Protein AF-A0A9K3DEN0-F1 (afdb_monomer)

Structure (mmCIF, N/CA/C/O backbone):
data_AF-A0A9K3DEN0-F1
#
_entry.id   AF-A0A9K3DEN0-F1
#
loop_
_atom_site.group_PDB
_atom_site.id
_atom_site.type_symbol
_atom_site.label_atom_id
_atom_site.label_alt_id
_atom_site.label_comp_id
_atom_site.label_asym_id
_atom_site.label_entity_id
_atom_site.label_seq_id
_atom_site.pdbx_PDB_ins_code
_atom_site.Cartn_x
_atom_site.Cartn_y
_atom_site.Cartn_z
_atom_site.occupancy
_atom_site.B_iso_or_equiv
_atom_site.auth_seq_id
_atom_site.auth_comp_id
_atom_site.auth_asym_id
_atom_site.auth_atom_id
_atom_site.pdbx_PDB_model_num
ATOM 1 N N . GLY A 1 1 ? 8.761 -10.800 -9.152 1.0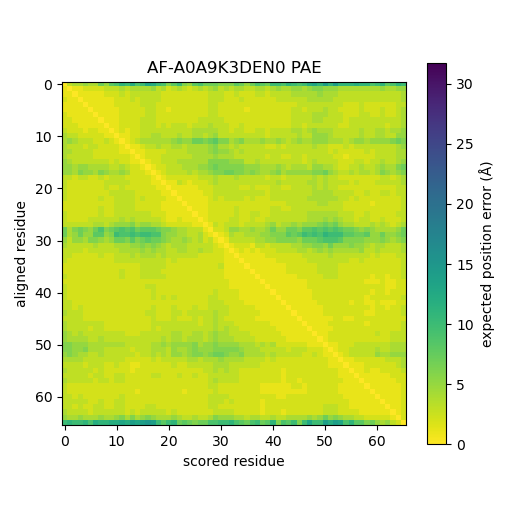0 76.69 1 GLY A N 1
ATOM 2 C CA . GLY A 1 1 ? 7.523 -10.249 -9.747 1.00 76.69 1 GLY A CA 1
ATOM 3 C C . GLY A 1 1 ? 6.876 -9.263 -8.790 1.00 76.69 1 GLY A C 1
ATOM 4 O O . GLY A 1 1 ? 6.979 -9.469 -7.588 1.00 76.69 1 GLY A O 1
ATOM 5 N N . ARG A 1 2 ? 6.252 -8.192 -9.290 1.00 86.62 2 ARG A N 1
ATOM 6 C CA . ARG A 1 2 ? 5.787 -7.015 -8.519 1.00 86.62 2 ARG A CA 1
ATOM 7 C C . ARG A 1 2 ? 4.998 -7.315 -7.236 1.00 86.62 2 ARG A C 1
ATOM 9 O O . ARG A 1 2 ? 5.206 -6.641 -6.235 1.00 86.62 2 ARG A O 1
ATOM 16 N N . ALA 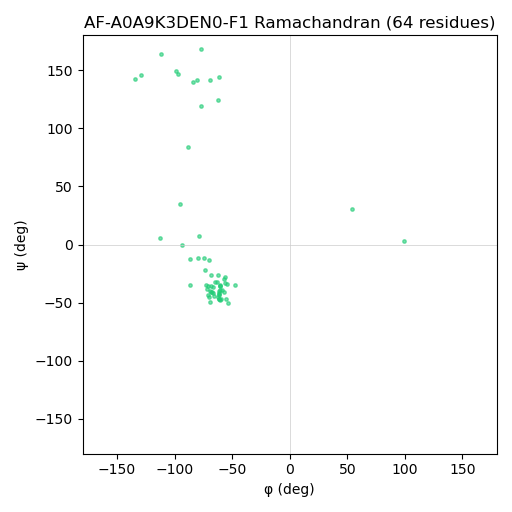A 1 3 ? 4.197 -8.382 -7.205 1.00 90.69 3 ALA A N 1
ATOM 17 C CA . ALA A 1 3 ? 3.506 -8.833 -5.988 1.00 90.69 3 ALA A CA 1
ATOM 18 C C . ALA A 1 3 ? 4.462 -9.116 -4.808 1.00 90.69 3 ALA A C 1
ATOM 20 O O . ALA A 1 3 ? 4.118 -8.879 -3.652 1.00 90.69 3 ALA A O 1
ATOM 21 N N . HIS A 1 4 ? 5.678 -9.596 -5.085 1.00 91.25 4 HIS A N 1
ATOM 22 C CA . HIS A 1 4 ? 6.717 -9.780 -4.071 1.00 91.25 4 HIS A CA 1
ATOM 23 C C . HIS A 1 4 ? 7.242 -8.437 -3.545 1.00 91.25 4 HIS A C 1
ATOM 25 O O . HIS A 1 4 ? 7.424 -8.291 -2.342 1.00 91.25 4 HIS A O 1
ATOM 31 N N . ILE A 1 5 ? 7.420 -7.443 -4.423 1.00 91.69 5 ILE A N 1
ATOM 32 C CA . ILE A 1 5 ? 7.851 -6.089 -4.039 1.00 91.69 5 ILE A CA 1
ATOM 33 C C . ILE A 1 5 ? 6.816 -5.470 -3.097 1.00 91.69 5 ILE A C 1
ATOM 35 O O . ILE A 1 5 ? 7.181 -4.993 -2.025 1.00 91.69 5 ILE A O 1
ATOM 39 N N . PHE A 1 6 ? 5.530 -5.572 -3.446 1.00 92.50 6 PHE A N 1
ATOM 40 C CA . PHE A 1 6 ? 4.436 -5.152 -2.573 1.00 92.50 6 PHE A CA 1
ATOM 41 C C . PHE A 1 6 ? 4.526 -5.803 -1.190 1.00 92.50 6 PHE A C 1
ATOM 43 O O . PHE A 1 6 ? 4.535 -5.088 -0.197 1.00 92.50 6 PHE A O 1
ATOM 50 N N . ARG A 1 7 ? 4.680 -7.133 -1.115 1.00 90.88 7 ARG A N 1
ATOM 51 C CA .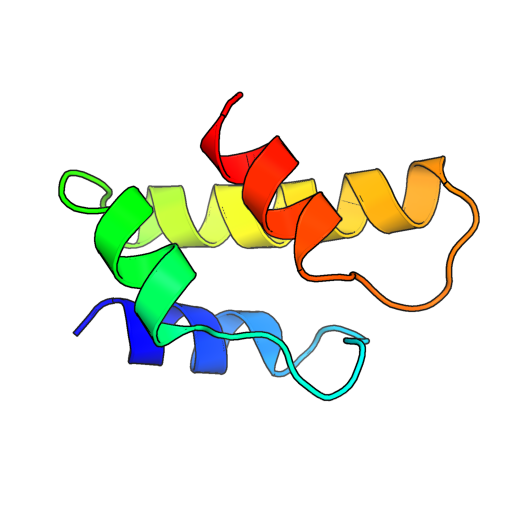 ARG A 1 7 ? 4.803 -7.859 0.164 1.00 90.88 7 ARG A CA 1
ATOM 52 C C . ARG A 1 7 ? 6.009 -7.423 0.998 1.00 90.88 7 ARG A C 1
ATOM 54 O O . ARG A 1 7 ? 5.912 -7.356 2.218 1.00 90.88 7 ARG A O 1
ATOM 61 N N . VAL A 1 8 ? 7.151 -7.155 0.365 1.00 93.06 8 VAL A N 1
ATOM 62 C CA . VAL A 1 8 ? 8.368 -6.722 1.072 1.00 93.06 8 VAL A CA 1
ATOM 63 C C . VAL A 1 8 ? 8.200 -5.310 1.627 1.00 93.06 8 VAL A C 1
ATOM 65 O O . VAL A 1 8 ? 8.531 -5.066 2.787 1.00 93.06 8 VAL A O 1
ATOM 68 N N . LEU A 1 9 ? 7.662 -4.390 0.826 1.00 90.88 9 LEU A N 1
ATOM 69 C CA . LEU A 1 9 ? 7.463 -2.996 1.226 1.00 90.88 9 LEU A CA 1
ATOM 70 C C . LEU A 1 9 ? 6.346 -2.846 2.262 1.00 90.88 9 LEU A C 1
ATOM 72 O O . LEU A 1 9 ? 6.471 -2.045 3.186 1.00 90.88 9 LEU A O 1
ATOM 76 N N . SER A 1 10 ? 5.291 -3.651 2.152 1.00 90.25 10 SER A N 1
ATOM 77 C CA . SER A 1 10 ? 4.152 -3.620 3.065 1.00 90.25 10 SER A CA 1
ATOM 78 C C . SER A 1 10 ? 4.415 -4.352 4.389 1.00 90.25 10 SER A C 1
ATOM 80 O O . SER A 1 10 ? 3.686 -4.144 5.351 1.00 90.25 10 SER A O 1
ATOM 82 N N . LYS A 1 11 ? 5.507 -5.125 4.511 1.00 89.75 11 LYS A N 1
ATOM 83 C CA . LYS A 1 11 ? 5.865 -5.885 5.729 1.00 89.75 11 LYS A CA 1
ATOM 84 C C . LYS A 1 11 ? 5.990 -5.028 6.997 1.00 89.75 11 LYS A C 1
ATOM 86 O O . LYS A 1 11 ? 5.800 -5.541 8.094 1.00 89.75 11 LYS A O 1
ATOM 91 N N . LYS A 1 12 ? 6.347 -3.746 6.863 1.00 86.81 12 LYS A N 1
ATOM 92 C CA . LYS A 1 12 ? 6.465 -2.803 7.994 1.00 86.81 12 LYS A CA 1
ATOM 93 C C . LYS A 1 12 ? 5.187 -1.992 8.247 1.00 86.81 12 LYS A C 1
ATOM 95 O O . LYS A 1 12 ? 5.178 -1.152 9.139 1.00 86.81 12 LYS A O 1
ATOM 100 N N . MET A 1 13 ? 4.139 -2.204 7.454 1.00 92.25 13 MET A N 1
ATOM 101 C CA . MET A 1 13 ? 2.871 -1.489 7.557 1.00 92.25 13 MET A CA 1
ATOM 102 C C . MET A 1 13 ? 1.842 -2.321 8.323 1.00 92.25 13 MET A C 1
ATOM 104 O O . MET A 1 13 ? 1.820 -3.546 8.234 1.00 92.25 13 MET A O 1
ATOM 108 N N . SER A 1 14 ? 0.940 -1.640 9.024 1.00 93.81 14 SER A N 1
ATOM 109 C CA . SER A 1 14 ? -0.279 -2.254 9.551 1.00 93.81 14 SER A CA 1
ATOM 110 C C . SER A 1 14 ? -1.286 -2.422 8.416 1.00 93.81 14 SER A C 1
ATOM 112 O O . SER A 1 14 ? -1.693 -1.435 7.798 1.00 93.81 14 SER A O 1
ATOM 114 N N . LEU A 1 15 ? -1.682 -3.660 8.134 1.00 94.44 15 LEU A N 1
ATOM 115 C CA . LEU A 1 15 ? -2.525 -4.023 6.995 1.00 94.44 15 LEU A CA 1
ATOM 116 C C . LEU A 1 15 ? -3.707 -4.866 7.453 1.00 94.44 15 LEU A C 1
ATOM 118 O O . LEU A 1 15 ? -3.577 -5.679 8.367 1.00 94.44 15 LEU A O 1
ATOM 122 N N . GLU A 1 16 ? -4.846 -4.692 6.795 1.00 93.25 16 GLU A N 1
ATOM 123 C CA . GLU A 1 16 ? -5.986 -5.582 6.982 1.00 93.25 16 GLU A CA 1
ATOM 124 C C . GLU A 1 16 ? -5.685 -6.974 6.384 1.00 93.25 16 GLU A C 1
ATOM 126 O O . GLU A 1 16 ? -5.040 -7.071 5.330 1.00 93.25 16 GLU A O 1
ATOM 131 N N . PRO A 1 17 ? -6.112 -8.077 7.026 1.00 88.69 17 PRO A N 1
ATOM 132 C CA . PRO A 1 17 ? -6.031 -9.397 6.414 1.00 88.69 17 PRO A CA 1
ATOM 133 C C . PRO A 1 17 ? -6.868 -9.459 5.128 1.00 88.69 17 PRO A C 1
ATOM 135 O O . PRO A 1 17 ? -7.942 -8.876 5.036 1.00 88.69 17 PRO A O 1
ATOM 138 N N . GLY A 1 18 ? -6.383 -10.198 4.127 1.00 88.19 18 GLY A N 1
ATOM 139 C CA . GLY A 1 18 ? -7.123 -10.441 2.880 1.00 88.19 18 GLY A CA 1
ATOM 140 C C . GLY A 1 18 ? -6.733 -9.569 1.683 1.00 88.19 18 GLY A C 1
ATOM 141 O O . GLY A 1 18 ? -7.310 -9.747 0.615 1.00 88.19 18 GLY A O 1
ATOM 142 N N . ILE A 1 19 ? -5.729 -8.690 1.802 1.00 92.12 19 ILE A N 1
ATOM 143 C CA . ILE A 1 19 ? -5.257 -7.880 0.664 1.00 92.12 19 ILE A CA 1
ATOM 144 C C . ILE A 1 19 ? -4.704 -8.767 -0.459 1.00 92.12 19 ILE A C 1
ATOM 146 O O . ILE A 1 19 ? -3.747 -9.534 -0.281 1.00 92.12 19 ILE A O 1
ATOM 150 N N . ARG A 1 20 ? -5.264 -8.604 -1.661 1.00 93.38 20 ARG A N 1
ATOM 151 C CA . ARG A 1 20 ? -4.870 -9.367 -2.853 1.00 93.38 20 ARG A CA 1
ATOM 152 C C . ARG A 1 20 ? -3.722 -8.701 -3.611 1.00 93.38 20 ARG A C 1
ATOM 154 O O . ARG A 1 20 ? -3.910 -8.044 -4.632 1.00 93.38 20 ARG A O 1
ATOM 161 N N . TRP A 1 21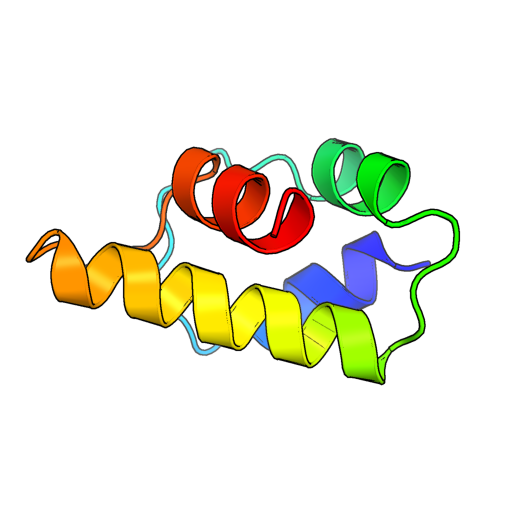 ? -2.490 -8.954 -3.169 1.00 91.75 21 TRP A N 1
ATOM 162 C CA . TRP A 1 21 ? -1.266 -8.437 -3.813 1.00 91.75 21 TRP A CA 1
ATOM 163 C C . TRP A 1 21 ? -1.112 -8.815 -5.290 1.00 91.75 21 TRP A C 1
ATOM 165 O O . TRP A 1 21 ? -0.485 -8.085 -6.050 1.00 91.75 21 TRP A O 1
ATOM 175 N N . THR A 1 22 ? -1.654 -9.961 -5.702 1.00 91.69 22 THR A N 1
ATOM 176 C CA . THR A 1 22 ? -1.640 -10.406 -7.102 1.00 91.69 22 THR A CA 1
ATOM 177 C C . THR A 1 22 ? -2.523 -9.536 -7.990 1.00 91.69 22 THR A C 1
ATOM 179 O O . THR A 1 22 ? -2.147 -9.278 -9.128 1.00 91.69 22 THR A O 1
ATOM 182 N N . LEU A 1 23 ? -3.657 -9.056 -7.470 1.00 91.50 23 LEU A N 1
ATOM 183 C CA . LEU A 1 23 ? -4.544 -8.131 -8.171 1.00 91.50 23 LEU A CA 1
ATOM 184 C C . LEU A 1 23 ? -3.877 -6.759 -8.304 1.00 91.50 23 LEU A C 1
ATOM 186 O O . LEU A 1 23 ? -3.757 -6.250 -9.412 1.00 91.50 23 LEU A O 1
ATOM 190 N N . LEU A 1 24 ? -3.349 -6.219 -7.201 1.00 91.94 24 LEU A N 1
ATOM 191 C CA . LEU A 1 24 ? -2.638 -4.932 -7.203 1.00 91.94 24 LEU A CA 1
ATOM 192 C C . LEU A 1 24 ? -1.425 -4.948 -8.145 1.00 91.94 24 LEU A C 1
ATOM 194 O O . LEU A 1 24 ? -1.188 -4.000 -8.883 1.00 91.94 24 LEU A O 1
ATOM 198 N N . ALA A 1 25 ? -0.686 -6.058 -8.185 1.00 91.69 25 ALA A N 1
ATOM 199 C CA . ALA A 1 25 ? 0.458 -6.201 -9.077 1.00 91.69 25 ALA A CA 1
ATOM 200 C C . ALA A 1 25 ? 0.089 -6.178 -10.570 1.00 91.69 25 ALA A C 1
ATOM 202 O O . ALA A 1 25 ? 0.909 -5.705 -11.351 1.00 91.69 25 ALA A O 1
ATOM 203 N N . ARG A 1 26 ? -1.101 -6.672 -10.948 1.00 91.44 26 ARG A N 1
ATOM 204 C CA . ARG A 1 26 ? -1.619 -6.606 -12.329 1.00 91.44 26 ARG A CA 1
ATOM 205 C C . ARG A 1 26 ? -2.049 -5.191 -12.709 1.00 91.44 26 ARG A C 1
ATOM 207 O O . ARG A 1 26 ? -1.865 -4.778 -13.843 1.00 9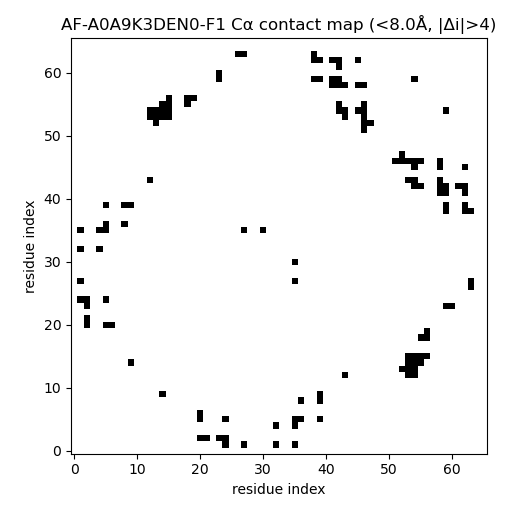1.44 26 ARG A O 1
ATOM 214 N N . LEU A 1 27 ? -2.589 -4.432 -11.756 1.00 90.62 27 LEU A N 1
ATOM 215 C CA . LEU A 1 27 ? -2.939 -3.027 -11.983 1.00 90.62 27 LEU A CA 1
ATOM 216 C C . LEU A 1 27 ? -1.690 -2.146 -12.173 1.00 90.62 27 LEU A C 1
ATOM 218 O O . LEU A 1 27 ? -1.740 -1.149 -12.881 1.00 90.62 27 LEU A O 1
ATOM 222 N N . CYS A 1 28 ? -0.550 -2.549 -11.607 1.00 88.25 28 CYS A N 1
ATOM 223 C CA . CYS A 1 28 ? 0.736 -1.856 -11.725 1.00 88.25 28 CYS A CA 1
ATOM 224 C C . CYS A 1 28 ? 1.640 -2.415 -12.847 1.00 88.25 28 CYS A C 1
ATOM 226 O O . CYS A 1 28 ? 2.865 -2.478 -12.684 1.00 88.25 28 CYS A O 1
ATOM 228 N N . ASP A 1 29 ? 1.075 -2.864 -13.975 1.00 80.94 29 ASP A N 1
ATOM 229 C CA . ASP A 1 29 ? 1.830 -3.635 -14.975 1.00 80.94 29 ASP A CA 1
ATOM 230 C C . ASP A 1 29 ? 2.895 -2.850 -15.771 1.00 80.94 29 ASP A C 1
ATOM 232 O O . ASP A 1 29 ? 3.813 -3.451 -16.336 1.00 80.94 29 ASP A O 1
ATOM 236 N N . ASN A 1 30 ? 2.886 -1.520 -15.703 1.00 83.25 30 ASN A N 1
ATOM 237 C CA . ASN A 1 30 ? 3.946 -0.663 -16.256 1.00 83.25 30 ASN A CA 1
ATOM 238 C C . ASN A 1 30 ? 4.747 0.081 -15.175 1.00 83.25 30 ASN A C 1
ATOM 240 O O . ASN A 1 30 ? 5.606 0.897 -15.490 1.00 83.25 30 ASN A O 1
ATOM 244 N N . SER A 1 31 ? 4.493 -0.213 -13.899 1.00 87.06 31 SER A N 1
ATOM 245 C CA . SER A 1 31 ? 5.110 0.488 -12.774 1.00 87.06 31 SER A CA 1
ATOM 246 C C . SER A 1 31 ? 6.484 -0.087 -12.427 1.00 87.06 31 SER A C 1
ATOM 248 O O . SER A 1 31 ? 6.684 -1.310 -12.394 1.00 87.06 31 SER A O 1
ATOM 250 N N . THR A 1 32 ? 7.418 0.805 -12.110 1.00 91.12 32 THR A N 1
ATOM 251 C CA . THR A 1 32 ? 8.748 0.486 -11.588 1.00 91.12 32 THR A CA 1
ATOM 252 C C . THR A 1 32 ? 8.689 0.109 -10.102 1.00 91.12 32 THR A C 1
ATOM 254 O O . THR A 1 32 ? 7.691 0.309 -9.407 1.00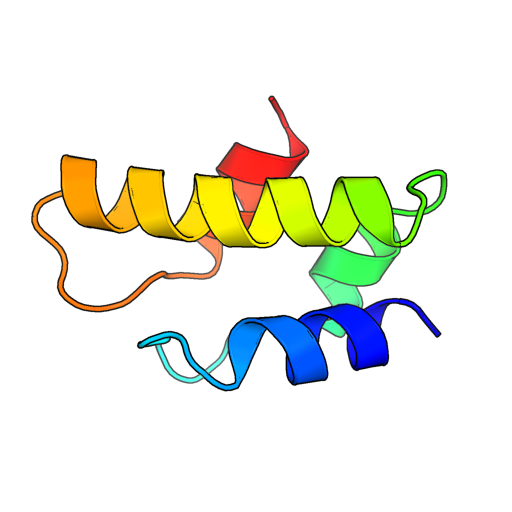 91.12 32 THR A O 1
ATOM 257 N N . GLY A 1 33 ? 9.787 -0.429 -9.562 1.00 88.75 33 GLY A N 1
ATOM 258 C CA . GLY A 1 33 ? 9.888 -0.699 -8.123 1.00 88.75 33 GLY A CA 1
ATOM 259 C C . GLY A 1 33 ? 9.792 0.565 -7.253 1.00 88.75 33 GLY A C 1
ATOM 260 O O . GLY A 1 33 ? 9.356 0.477 -6.104 1.00 88.75 33 GLY A O 1
ATOM 261 N N . ALA A 1 34 ? 10.168 1.728 -7.797 1.00 91.94 34 ALA A N 1
ATOM 262 C CA . ALA A 1 34 ? 10.011 3.016 -7.128 1.00 91.94 34 ALA A CA 1
ATOM 263 C C . ALA A 1 34 ? 8.534 3.425 -7.060 1.00 91.94 34 ALA A C 1
ATOM 265 O O . ALA A 1 34 ? 8.059 3.785 -5.986 1.00 91.94 34 ALA A O 1
ATOM 266 N N . ASP A 1 35 ? 7.790 3.250 -8.151 1.00 92.19 35 ASP A N 1
ATOM 267 C CA . ASP A 1 35 ? 6.356 3.555 -8.195 1.00 92.19 35 ASP A CA 1
ATOM 268 C C . ASP A 1 35 ? 5.575 2.704 -7.189 1.00 92.19 35 ASP A C 1
ATOM 270 O O . ASP A 1 35 ? 4.761 3.217 -6.428 1.00 92.19 35 ASP A O 1
ATOM 274 N N . ILE A 1 36 ? 5.897 1.410 -7.083 1.00 92.94 36 ILE A N 1
ATOM 275 C CA . ILE A 1 36 ? 5.278 0.512 -6.092 1.00 92.94 36 ILE A CA 1
ATOM 276 C C . ILE A 1 36 ? 5.551 0.992 -4.654 1.00 92.94 36 ILE A C 1
ATOM 278 O O . ILE A 1 36 ? 4.692 0.872 -3.778 1.00 92.94 36 ILE A O 1
ATOM 282 N N . ARG A 1 37 ? 6.731 1.565 -4.387 1.00 93.62 37 ARG A N 1
ATOM 283 C CA . ARG A 1 37 ? 7.041 2.169 -3.081 1.00 93.62 37 ARG A CA 1
ATOM 284 C C . ARG A 1 37 ? 6.211 3.421 -2.823 1.00 93.62 37 ARG A C 1
ATOM 286 O O . ARG A 1 37 ? 5.733 3.587 -1.696 1.00 93.62 37 ARG A O 1
ATOM 293 N N . SER A 1 38 ? 6.019 4.260 -3.834 1.00 94.25 38 SER A N 1
ATOM 294 C CA . SER A 1 38 ? 5.131 5.420 -3.744 1.00 94.25 38 SER A CA 1
ATOM 295 C C . SER A 1 38 ? 3.699 4.978 -3.440 1.00 94.25 38 SER A C 1
ATOM 297 O O . SER A 1 38 ? 3.135 5.442 -2.453 1.00 94.25 38 SER A O 1
ATOM 299 N N . VAL A 1 39 ? 3.176 3.974 -4.153 1.00 94.25 39 VAL A N 1
ATOM 300 C CA . VAL A 1 39 ? 1.843 3.393 -3.905 1.00 94.25 39 VAL A CA 1
ATOM 301 C C . VAL A 1 39 ? 1.691 2.912 -2.458 1.00 94.25 39 VAL A C 1
ATOM 303 O O . VAL A 1 39 ? 0.709 3.244 -1.797 1.00 94.25 39 VAL A O 1
ATOM 306 N N . CYS A 1 40 ? 2.663 2.170 -1.913 1.00 94.44 40 CYS A N 1
ATOM 307 C CA . CYS A 1 40 ? 2.612 1.734 -0.510 1.00 94.44 40 CYS A CA 1
ATOM 308 C C . CYS A 1 40 ? 2.589 2.918 0.472 1.00 94.44 40 CYS A C 1
ATOM 310 O O . CYS A 1 40 ? 1.862 2.891 1.464 1.00 94.44 40 CYS A O 1
ATOM 312 N N . THR A 1 41 ? 3.367 3.965 0.197 1.00 94.31 41 THR A N 1
ATOM 313 C CA . THR A 1 41 ? 3.416 5.172 1.037 1.00 94.31 41 THR A CA 1
ATOM 314 C C . THR A 1 41 ? 2.079 5.912 1.011 1.00 94.31 41 THR A C 1
ATOM 316 O O . THR A 1 41 ? 1.549 6.298 2.055 1.00 94.31 41 THR A O 1
ATOM 319 N N . GLU A 1 42 ? 1.496 6.061 -0.175 1.00 94.94 42 GLU A N 1
ATOM 320 C CA . GLU A 1 42 ? 0.214 6.729 -0.360 1.00 94.94 42 GLU A CA 1
ATOM 321 C C . GLU A 1 42 ? -0.951 5.946 0.241 1.00 94.94 42 GLU A C 1
ATOM 323 O O . GLU A 1 42 ? -1.784 6.539 0.926 1.00 94.94 42 GLU A O 1
ATOM 328 N N . ALA A 1 43 ? -0.974 4.619 0.089 1.00 95.44 43 ALA A N 1
ATOM 329 C CA . ALA A 1 43 ? -1.960 3.757 0.738 1.00 95.44 43 ALA A CA 1
ATOM 330 C C . ALA A 1 43 ? -1.937 3.928 2.269 1.00 95.44 43 ALA A C 1
ATOM 332 O O . ALA A 1 43 ? -2.984 4.036 2.912 1.00 95.44 43 ALA A O 1
ATOM 333 N N . GLY A 1 44 ? -0.740 4.035 2.857 1.00 94.31 44 GLY A N 1
ATOM 334 C CA . GLY A 1 44 ? -0.573 4.376 4.271 1.00 94.31 44 GLY A CA 1
ATOM 335 C C . GLY A 1 44 ? -1.146 5.753 4.615 1.00 94.31 44 GLY A C 1
ATOM 336 O O . GLY A 1 44 ? -1.863 5.897 5.606 1.00 94.31 44 GLY A O 1
ATOM 337 N N . MET A 1 45 ? -0.908 6.760 3.771 1.00 95.06 45 MET A N 1
ATOM 338 C CA . MET A 1 45 ? -1.466 8.098 3.978 1.00 95.06 45 MET A CA 1
ATOM 339 C C . MET A 1 45 ? -2.987 8.153 3.848 1.00 95.06 45 MET A C 1
ATOM 341 O O . MET A 1 45 ? -3.627 8.866 4.623 1.00 95.06 45 MET A O 1
ATOM 345 N N . TYR A 1 46 ? -3.594 7.392 2.937 1.00 95.12 46 TYR A N 1
ATOM 346 C CA . TYR A 1 46 ? -5.051 7.272 2.863 1.00 95.12 46 TYR A CA 1
ATOM 347 C C . TYR A 1 46 ? -5.633 6.669 4.143 1.00 95.12 46 TYR A C 1
ATOM 349 O O . TYR A 1 46 ? -6.624 7.188 4.664 1.00 95.12 46 TYR A O 1
ATOM 357 N N . ALA A 1 47 ? -4.985 5.643 4.700 1.00 95.12 47 ALA A N 1
ATOM 358 C CA . ALA A 1 47 ? -5.393 5.058 5.972 1.00 95.12 47 ALA A CA 1
ATOM 359 C C . ALA A 1 47 ? -5.298 6.070 7.130 1.00 95.12 47 ALA A C 1
ATOM 361 O O . ALA A 1 47 ? -6.259 6.220 7.889 1.00 95.12 47 ALA A O 1
ATOM 362 N N . ILE A 1 48 ? -4.196 6.828 7.216 1.00 94.31 48 ILE A N 1
ATOM 363 C CA . ILE A 1 48 ? -3.998 7.877 8.233 1.00 94.31 48 ILE A CA 1
ATOM 364 C C . ILE A 1 48 ? -5.061 8.976 8.103 1.00 94.31 48 ILE A C 1
ATOM 366 O O . ILE A 1 48 ? -5.690 9.347 9.095 1.00 94.31 48 ILE A O 1
ATOM 370 N N . ARG A 1 49 ? -5.320 9.465 6.882 1.00 94.12 49 ARG A N 1
ATOM 371 C CA . ARG A 1 49 ? -6.357 10.481 6.614 1.00 94.12 49 ARG A CA 1
ATOM 372 C C . ARG A 1 49 ? -7.752 9.993 6.995 1.00 94.12 49 ARG A C 1
ATOM 374 O O . ARG A 1 49 ? -8.550 10.767 7.513 1.00 94.12 49 ARG A O 1
ATOM 381 N N . ALA A 1 50 ? -8.028 8.707 6.794 1.00 94.12 50 ALA A N 1
ATOM 382 C CA . ALA A 1 50 ? -9.273 8.068 7.203 1.00 94.12 50 ALA A CA 1
ATOM 383 C C . ALA A 1 50 ? -9.328 7.718 8.706 1.00 94.12 50 ALA A C 1
ATOM 385 O O . ALA A 1 50 ? -10.262 7.038 9.126 1.00 94.12 50 ALA A O 1
ATOM 386 N N . ARG A 1 51 ? -8.344 8.148 9.514 1.00 93.94 51 ARG A N 1
ATOM 387 C CA . ARG A 1 51 ? -8.203 7.826 10.948 1.00 93.94 51 ARG A CA 1
ATOM 388 C C . ARG A 1 51 ? -8.208 6.318 11.242 1.00 93.94 51 ARG A C 1
ATOM 390 O O . ARG A 1 51 ? -8.637 5.887 12.311 1.00 93.94 51 ARG A O 1
ATOM 397 N N . ARG A 1 52 ? -7.716 5.505 10.303 1.00 94.00 52 ARG A N 1
ATOM 398 C CA . ARG A 1 52 ? -7.582 4.051 10.454 1.00 94.00 52 ARG A CA 1
ATOM 399 C C . ARG A 1 52 ? -6.165 3.675 10.875 1.00 94.00 52 ARG A C 1
ATOM 401 O O . ARG A 1 52 ? -5.193 4.304 10.473 1.00 94.00 52 ARG A O 1
ATOM 408 N N . LYS A 1 53 ? -6.055 2.612 11.678 1.00 90.50 53 LYS A N 1
ATOM 409 C CA . LYS A 1 53 ? -4.766 2.061 12.141 1.00 90.50 53 LYS A CA 1
ATOM 410 C C . LYS A 1 53 ? -4.147 1.052 11.172 1.00 90.50 53 LYS A C 1
ATOM 412 O O . LYS A 1 53 ? -2.988 0.695 11.349 1.00 90.50 53 LYS A O 1
ATOM 417 N N . ALA A 1 54 ? -4.907 0.592 10.179 1.00 94.38 54 ALA A N 1
ATOM 418 C CA . ALA A 1 54 ? -4.459 -0.346 9.159 1.00 94.38 54 ALA A CA 1
ATOM 419 C C . ALA A 1 54 ? -4.913 0.107 7.765 1.00 94.38 54 ALA A C 1
ATOM 421 O O . ALA A 1 54 ? -6.024 0.630 7.604 1.00 94.38 54 ALA A O 1
ATOM 422 N N . ALA A 1 55 ? -4.045 -0.095 6.772 1.00 95.44 55 ALA A N 1
ATOM 423 C CA . ALA A 1 55 ? -4.374 0.120 5.371 1.00 95.44 55 ALA A CA 1
ATOM 424 C C . ALA A 1 55 ? -5.142 -1.081 4.809 1.00 95.44 55 ALA A C 1
ATOM 426 O O . ALA A 1 55 ? -4.866 -2.236 5.137 1.00 95.44 55 ALA A O 1
ATOM 427 N N . THR A 1 56 ? -6.115 -0.778 3.961 1.00 94.81 56 THR A N 1
ATOM 428 C CA . THR A 1 56 ? -7.053 -1.732 3.360 1.00 94.81 56 THR A CA 1
ATOM 429 C C . THR A 1 56 ? -6.788 -1.847 1.865 1.00 94.81 56 THR A C 1
ATOM 431 O O . THR A 1 56 ? -6.156 -0.969 1.277 1.00 94.81 56 THR A O 1
ATOM 434 N N . GLU A 1 57 ? -7.315 -2.884 1.207 1.00 94.06 57 GLU A N 1
ATOM 435 C CA . GLU A 1 57 ? -7.178 -3.038 -0.252 1.00 94.06 57 GLU A CA 1
ATOM 436 C C . GLU A 1 57 ? -7.678 -1.794 -1.013 1.00 94.06 57 GLU A C 1
ATOM 438 O O . GLU A 1 57 ? -7.064 -1.382 -1.994 1.00 94.06 57 GLU A O 1
ATOM 443 N N . LYS A 1 58 ? -8.718 -1.120 -0.502 1.00 93.69 58 LYS A N 1
ATOM 444 C CA . LYS A 1 58 ? -9.251 0.126 -1.078 1.00 93.69 58 LYS A CA 1
ATOM 445 C C . LYS A 1 58 ? -8.251 1.283 -1.051 1.00 93.69 58 LYS A C 1
ATOM 447 O O . LYS A 1 58 ? -8.281 2.118 -1.947 1.00 93.69 58 LYS A O 1
ATOM 452 N N . ASP A 1 59 ? -7.379 1.348 -0.047 1.00 95.12 59 ASP A N 1
ATOM 453 C CA . ASP A 1 59 ? -6.353 2.394 0.030 1.00 95.12 59 ASP A CA 1
ATOM 454 C C .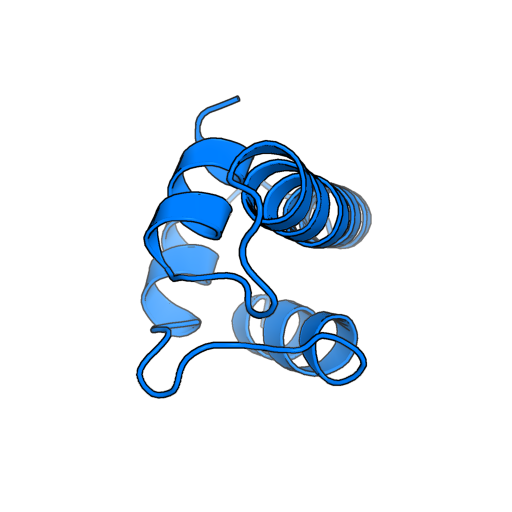 ASP A 1 59 ? -5.259 2.182 -1.008 1.00 95.12 59 ASP A C 1
ATOM 456 O O . ASP A 1 59 ? -4.794 3.143 -1.611 1.00 95.12 59 ASP A O 1
ATOM 460 N N . PHE A 1 60 ? -4.884 0.922 -1.245 1.00 94.69 60 PHE A N 1
ATOM 461 C CA . PHE A 1 60 ? -3.950 0.574 -2.312 1.00 94.69 60 PHE A CA 1
ATOM 462 C C . PHE A 1 60 ? -4.555 0.837 -3.688 1.00 94.69 60 PHE A C 1
ATOM 464 O O . PHE A 1 60 ? -3.871 1.394 -4.533 1.00 94.69 60 PHE A O 1
ATOM 471 N N . LEU A 1 61 ? -5.831 0.505 -3.904 1.00 94.00 61 LEU A N 1
ATOM 472 C CA . LEU A 1 61 ? -6.518 0.819 -5.160 1.00 94.00 61 LEU A CA 1
ATOM 473 C C . LEU A 1 61 ? -6.547 2.331 -5.421 1.00 94.00 61 LEU A C 1
ATOM 475 O O . LEU A 1 61 ? -6.142 2.767 -6.491 1.00 94.00 61 LEU A O 1
ATOM 479 N N . ARG A 1 62 ? -6.903 3.136 -4.412 1.00 93.88 62 ARG A N 1
ATOM 480 C CA . ARG A 1 62 ? -6.865 4.606 -4.516 1.00 93.88 62 ARG A CA 1
ATOM 481 C C . ARG A 1 62 ? -5.471 5.159 -4.789 1.00 93.88 62 ARG A C 1
ATOM 483 O O . ARG A 1 62 ? -5.355 6.155 -5.484 1.00 93.88 62 ARG A O 1
ATOM 490 N N . ALA A 1 63 ? -4.437 4.543 -4.224 1.00 94.19 63 ALA A N 1
ATOM 491 C CA . ALA A 1 63 ? -3.051 4.934 -4.459 1.00 94.19 63 ALA A CA 1
ATOM 492 C C . ALA A 1 63 ? -2.534 4.538 -5.853 1.00 94.19 63 ALA A C 1
ATOM 494 O O . ALA A 1 63 ? -1.562 5.118 -6.314 1.00 94.19 63 ALA A O 1
ATOM 495 N N . ILE A 1 64 ? -3.147 3.550 -6.514 1.00 91.69 64 ILE A N 1
ATOM 496 C CA . ILE A 1 64 ? -2.797 3.146 -7.887 1.00 91.69 64 ILE A CA 1
ATOM 497 C C . ILE A 1 64 ? -3.546 3.991 -8.923 1.00 91.69 64 ILE A C 1
ATOM 499 O O . ILE A 1 64 ? -3.003 4.262 -9.986 1.00 91.69 64 ILE A O 1
ATOM 503 N N . GLU A 1 65 ? -4.789 4.380 -8.632 1.00 88.00 65 GLU A N 1
ATOM 504 C CA . GLU A 1 65 ? -5.618 5.216 -9.518 1.00 88.00 65 GLU A CA 1
ATOM 505 C C . GLU A 1 65 ? -5.207 6.695 -9.549 1.00 88.00 65 GLU A C 1
ATOM 507 O O . GLU A 1 65 ? -5.720 7.452 -10.373 1.00 88.00 65 GLU A O 1
ATOM 512 N N . LYS A 1 66 ? -4.340 7.117 -8.632 1.00 75.38 66 LYS A N 1
ATOM 513 C CA . LYS A 1 66 ? -3.870 8.495 -8.516 1.00 75.38 66 LYS A CA 1
ATOM 514 C C . LYS A 1 66 ? -2.747 8.793 -9.507 1.00 75.38 66 LYS A C 1
ATOM 516 O O . LYS A 1 66 ? -2.764 9.922 -10.046 1.00 75.38 66 LYS A O 1
#

Foldseek 3Di:
DQLVLLCVLCVPFAADPPQDSVVLCVLCVVPDSVLSNQLSVQQRVVCVVVVHRHGYNVSSVVSSVD

Radius of gyration: 10.57 Å; Cα contacts (8 Å, |Δi|>4): 70; chains: 1; bounding box: 19×21×28 Å

Mean predicted aligned error: 2.88 Å

Organism: NCBI:txid797122

pLDDT: mean 91.6, std 3.97, range [75.38, 95.44]

Nearest PDB structures (foldseek):
  3whk-assembly7_G  TM=9.868E-01  e=1.165E-06  Pyrococcus furiosus DSM 3638
  3whk-assembly8_H  TM=9.858E-01  e=1.165E-06  Pyrococcus furiosus DSM 3638
  3whk-assembly4_D  TM=9.851E-01  e=1.590E-06  Pyrococcus furiosus DSM 3638
  3kw6-assembly1_A  TM=9.608E-01  e=1.094E-06  Homo sapiens
  3whk-assembly5_E  TM=9.864E-01  e=1.917E-06  Pyrococcus furiosus DSM 3638

Secondary structure (DSSP, 8-state):
-HHHHHHHHHTTS-B-TT--HHHHHHHTTT--HHHHHHHHHHHHHHHHHTT-SSB-HHHHHHHH--

Solvent-accessible surface area (backbone atoms only — not comparable to full-atom values): 3771 Å² total; per-residue (Å²): 110,63,37,56,55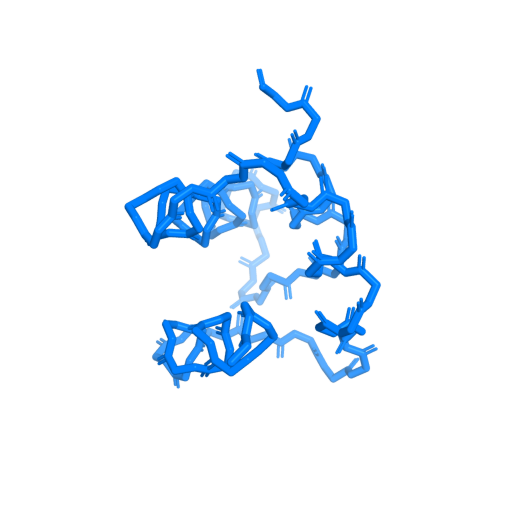,50,54,63,68,46,67,86,52,54,60,51,89,84,60,58,45,68,59,56,32,60,76,43,72,87,57,52,78,66,51,54,51,51,26,56,53,42,10,48,49,48,16,53,75,69,75,40,88,40,28,46,60,68,28,44,51,54,34,70,76,104

InterPro domains:
  IPR027417 P-loop containing nucleoside triphosphate hydrolase [SSF52540] (2-65)
  IPR041569 AAA ATPase, AAA+ lid domain [PF17862] (22-60)
  IPR050221 26S Proteasome Regulatory ATPase [PTHR23073] (2-6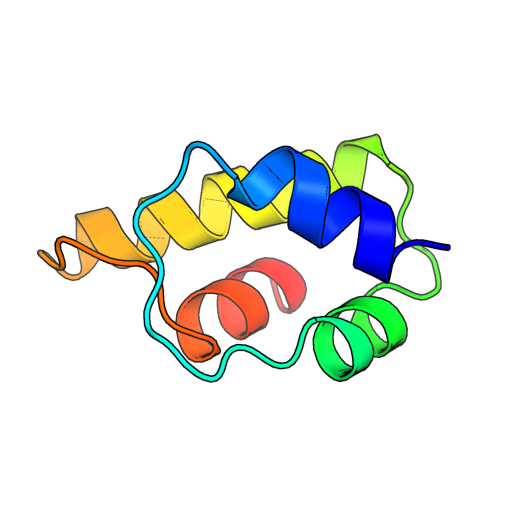6)

Sequence (66 aa):
GRAHIFRVLSKKMSLEPGIRWTLLARLCDNSTGADIRSVCTEAGMYAIRARRKAATEKDFLRAIEK